Protein AF-A0A7X8V749-F1 (afdb_monomer_lite)

pLDDT: mean 87.19, std 17.8, range [22.56, 97.88]

Structure (mmCIF, N/CA/C/O backbone):
data_AF-A0A7X8V749-F1
#
_entry.id   AF-A0A7X8V749-F1
#
loop_
_atom_site.group_PDB
_atom_site.id
_atom_site.type_symbol
_atom_site.label_atom_id
_atom_site.label_alt_id
_atom_site.label_comp_id
_atom_site.label_asym_id
_atom_site.label_entity_id
_atom_site.label_seq_id
_atom_site.pdbx_PDB_ins_code
_atom_site.Cartn_x
_atom_site.Cartn_y
_atom_site.Cartn_z
_atom_site.occupancy
_atom_site.B_iso_or_equiv
_atom_site.auth_seq_id
_atom_site.auth_comp_id
_atom_site.auth_asym_id
_atom_site.auth_atom_id
_atom_site.pdbx_PDB_model_num
ATOM 1 N N . MET A 1 1 ? -4.164 22.822 4.520 1.00 22.92 1 MET A N 1
ATOM 2 C CA . MET A 1 1 ? -3.481 22.091 5.602 1.00 22.92 1 MET A CA 1
ATOM 3 C C . MET A 1 1 ? -3.443 20.649 5.146 1.00 22.92 1 MET A C 1
ATOM 5 O O . MET A 1 1 ? -4.494 20.036 5.061 1.00 22.92 1 MET A O 1
ATOM 9 N N . THR A 1 2 ? -2.297 20.190 4.650 1.00 23.52 2 THR A N 1
ATOM 10 C CA . THR A 1 2 ? -2.158 18.845 4.078 1.00 23.52 2 THR A CA 1
ATOM 11 C C . THR A 1 2 ? -1.815 17.904 5.221 1.00 23.52 2 THR A C 1
ATOM 13 O O . THR A 1 2 ? -0.750 18.041 5.819 1.00 23.52 2 THR A O 1
ATOM 16 N N . PHE A 1 3 ? -2.736 17.013 5.576 1.00 22.56 3 PHE A N 1
ATOM 17 C CA . PHE A 1 3 ? -2.488 15.994 6.588 1.00 22.56 3 PHE A CA 1
ATOM 18 C C . PHE A 1 3 ? -1.614 14.899 5.966 1.00 22.56 3 PHE A C 1
ATOM 20 O O . PHE A 1 3 ? -2.060 14.169 5.086 1.00 22.56 3 PHE A O 1
ATOM 27 N N . TYR A 1 4 ? -0.357 14.803 6.401 1.00 31.64 4 TYR A N 1
ATOM 28 C CA . TYR A 1 4 ? 0.500 13.648 6.129 1.00 31.64 4 TYR A CA 1
ATOM 29 C C . TYR A 1 4 ? 0.120 12.523 7.102 1.00 31.64 4 TYR A C 1
ATOM 31 O O . TYR A 1 4 ? 0.824 12.276 8.073 1.00 31.64 4 TYR A O 1
ATOM 39 N N . ASN A 1 5 ? -1.009 11.856 6.860 1.00 27.86 5 ASN A N 1
ATOM 40 C CA . ASN A 1 5 ? -1.360 10.603 7.541 1.00 27.86 5 ASN A CA 1
ATOM 41 C C . ASN A 1 5 ? -1.009 9.402 6.646 1.00 27.86 5 ASN A C 1
ATOM 43 O O . ASN A 1 5 ? -1.817 8.500 6.466 1.00 27.86 5 ASN A O 1
ATOM 47 N N . GLY A 1 6 ? 0.183 9.418 6.043 1.00 33.28 6 GLY A N 1
ATOM 48 C CA . GLY A 1 6 ? 0.689 8.333 5.203 1.00 33.28 6 GLY A CA 1
ATOM 49 C C . GLY A 1 6 ? 1.893 7.658 5.853 1.00 33.28 6 GLY A C 1
ATOM 50 O O . GLY A 1 6 ? 2.787 8.332 6.361 1.00 33.28 6 GLY A O 1
ATOM 51 N N . VAL A 1 7 ? 1.933 6.326 5.828 1.00 39.53 7 VAL A N 1
ATOM 52 C CA . VAL A 1 7 ? 3.162 5.561 6.082 1.00 39.53 7 VAL A CA 1
ATOM 53 C C . VAL A 1 7 ? 3.930 5.531 4.764 1.00 39.53 7 VAL A C 1
ATOM 55 O O . VAL A 1 7 ? 3.650 4.695 3.911 1.00 39.53 7 VAL A O 1
ATOM 58 N N . GLY A 1 8 ? 4.840 6.487 4.576 1.00 45.59 8 GLY A N 1
ATOM 59 C CA . GLY A 1 8 ? 5.599 6.644 3.340 1.00 45.59 8 GLY A CA 1
ATOM 60 C C . GLY A 1 8 ? 6.972 7.259 3.557 1.00 45.59 8 GLY A C 1
ATOM 61 O O . GLY A 1 8 ? 7.145 8.105 4.433 1.00 45.59 8 GLY A O 1
ATOM 62 N N . GLY A 1 9 ? 7.958 6.811 2.782 1.00 49.44 9 GLY A N 1
ATOM 63 C CA . GLY A 1 9 ? 9.316 7.357 2.766 1.00 49.44 9 GLY A CA 1
ATOM 64 C C . GLY A 1 9 ? 9.748 7.716 1.346 1.00 49.44 9 GLY A C 1
ATOM 65 O O . GLY A 1 9 ? 9.315 7.067 0.395 1.00 49.44 9 GLY A O 1
ATOM 66 N N . ASP A 1 10 ? 10.598 8.739 1.221 1.00 47.91 10 ASP A N 1
ATOM 67 C CA . ASP A 1 10 ? 11.279 9.094 -0.028 1.00 47.91 10 ASP A CA 1
ATOM 68 C C . ASP A 1 10 ? 12.552 8.237 -0.176 1.00 47.91 10 ASP A C 1
ATOM 70 O O . ASP A 1 10 ? 13.445 8.290 0.676 1.00 47.91 10 ASP A O 1
ATOM 74 N N . GLY A 1 11 ? 12.663 7.447 -1.245 1.00 52.94 11 GLY A N 1
ATOM 75 C CA . GLY A 1 11 ? 13.861 6.650 -1.538 1.00 52.94 11 GLY A CA 1
ATOM 76 C C . GLY A 1 11 ? 13.610 5.498 -2.508 1.00 52.94 11 GLY A C 1
ATOM 77 O O . GLY A 1 11 ? 12.501 4.988 -2.576 1.00 52.94 11 GLY A O 1
ATOM 78 N N . ALA A 1 12 ? 14.651 5.085 -3.242 1.00 54.94 12 ALA A N 1
ATOM 79 C CA . ALA A 1 12 ? 14.590 3.930 -4.139 1.00 54.94 12 ALA A CA 1
ATOM 80 C C . ALA A 1 12 ? 14.444 2.625 -3.334 1.00 54.94 12 ALA A C 1
ATOM 82 O O . ALA A 1 12 ? 15.309 2.320 -2.506 1.00 54.94 12 ALA A O 1
ATOM 83 N N . SER A 1 13 ? 13.381 1.851 -3.569 1.00 61.09 13 SER A N 1
ATOM 84 C CA . SER A 1 13 ? 13.230 0.515 -2.977 1.00 61.09 13 SER A CA 1
ATOM 85 C C . SER A 1 13 ? 14.247 -0.465 -3.569 1.00 61.09 13 SER A C 1
ATOM 87 O O . SER A 1 13 ? 14.354 -0.598 -4.784 1.00 61.09 13 SER A O 1
ATOM 89 N N . TYR A 1 14 ? 14.998 -1.158 -2.711 1.00 60.81 14 TYR A N 1
ATOM 90 C CA . TYR A 1 14 ? 15.728 -2.372 -3.079 1.00 60.81 14 TYR A CA 1
ATOM 91 C C . TYR A 1 14 ? 15.824 -3.301 -1.858 1.00 60.81 14 TYR A C 1
ATOM 93 O O . TYR A 1 14 ? 16.382 -2.884 -0.834 1.00 60.81 14 TYR A O 1
ATOM 101 N N . PRO A 1 15 ? 15.361 -4.559 -1.934 1.00 74.50 15 PRO A N 1
ATOM 102 C CA . PRO A 1 15 ? 14.631 -5.178 -3.050 1.00 74.50 15 PRO A CA 1
ATOM 103 C C . PRO A 1 15 ? 13.295 -4.485 -3.378 1.00 74.50 15 PRO A C 1
ATOM 105 O O . PRO A 1 15 ? 12.763 -3.742 -2.550 1.00 74.50 15 PRO A O 1
ATOM 108 N N . ASP A 1 16 ? 12.781 -4.706 -4.591 1.00 85.31 16 ASP A N 1
ATOM 109 C CA . ASP A 1 16 ? 11.500 -4.142 -5.030 1.00 85.31 16 ASP A CA 1
ATOM 110 C C . ASP A 1 16 ? 10.337 -4.769 -4.259 1.00 85.31 16 ASP A C 1
ATOM 112 O O . ASP A 1 16 ? 10.381 -5.944 -3.880 1.00 85.31 16 ASP A O 1
ATOM 116 N N . TYR A 1 17 ? 9.283 -3.988 -4.020 1.00 89.19 17 TYR A N 1
ATOM 117 C CA . TYR A 1 17 ? 8.064 -4.506 -3.407 1.00 89.19 17 TYR A CA 1
ATOM 118 C C . TYR A 1 17 ? 7.178 -5.158 -4.470 1.00 89.19 17 TYR A C 1
ATOM 120 O O . TYR A 1 17 ? 7.051 -4.673 -5.587 1.00 89.19 17 TYR A O 1
ATOM 128 N N . THR A 1 18 ? 6.534 -6.262 -4.112 1.00 92.38 18 THR A N 1
ATOM 129 C CA . THR A 1 18 ? 5.605 -7.002 -4.977 1.00 92.38 18 THR A CA 1
ATOM 130 C C . THR A 1 18 ? 4.165 -6.900 -4.499 1.00 92.38 18 THR A C 1
ATOM 132 O O . THR A 1 18 ? 3.244 -6.997 -5.308 1.00 92.38 18 THR A O 1
ATOM 135 N N . SER A 1 19 ? 3.954 -6.674 -3.201 1.00 94.06 19 SER A N 1
ATOM 136 C CA . SER A 1 19 ? 2.627 -6.460 -2.631 1.00 94.06 19 SER A CA 1
ATOM 137 C C . SER A 1 19 ? 2.675 -5.636 -1.355 1.00 94.06 19 SER A C 1
ATOM 139 O O . SER A 1 19 ? 3.669 -5.644 -0.624 1.00 94.06 19 SER A O 1
ATOM 141 N N . VAL A 1 20 ? 1.553 -4.989 -1.056 1.00 95.00 20 VAL A N 1
ATOM 142 C CA . VAL A 1 20 ? 1.312 -4.259 0.187 1.00 95.00 20 VAL A CA 1
ATOM 143 C C . VAL A 1 20 ? -0.012 -4.731 0.788 1.00 95.00 20 VAL A C 1
ATOM 145 O O . VAL A 1 20 ? -0.979 -4.954 0.062 1.00 95.00 20 VAL A O 1
ATOM 148 N N . SER A 1 21 ? -0.068 -4.862 2.111 1.00 96.50 21 SER A N 1
ATOM 149 C CA . SER A 1 21 ? -1.297 -5.116 2.862 1.00 96.50 21 SER A CA 1
ATOM 150 C C . SER A 1 21 ? -1.371 -4.203 4.076 1.00 96.50 21 SER A C 1
ATOM 152 O O . SER A 1 21 ? -0.372 -4.023 4.773 1.00 96.50 21 SER A O 1
ATOM 154 N N . ILE A 1 22 ? -2.556 -3.669 4.358 1.00 96.94 22 ILE A N 1
ATOM 155 C CA . ILE A 1 22 ? -2.802 -2.805 5.517 1.00 96.94 22 ILE A CA 1
ATOM 156 C C . ILE A 1 22 ? -3.829 -3.470 6.420 1.00 96.94 22 ILE A C 1
ATOM 158 O O . ILE A 1 22 ? -4.852 -3.942 5.940 1.00 96.94 22 ILE A O 1
ATOM 162 N N . THR A 1 23 ? -3.557 -3.519 7.720 1.00 97.88 23 THR A N 1
ATOM 163 C CA . THR A 1 23 ? -4.451 -4.106 8.730 1.00 97.88 23 THR A CA 1
ATOM 164 C C . THR A 1 23 ? -4.567 -3.189 9.942 1.00 97.88 23 THR A C 1
ATOM 166 O O . THR A 1 23 ? -3.631 -2.448 10.244 1.00 97.88 23 THR A O 1
ATOM 169 N N . CYS A 1 24 ? -5.667 -3.292 10.684 1.00 97.00 24 CYS A N 1
ATOM 170 C CA . CYS A 1 24 ? -5.868 -2.609 11.965 1.00 97.00 24 CYS A CA 1
ATOM 171 C C . CYS A 1 24 ? -5.850 -3.615 13.128 1.00 97.00 24 CYS A C 1
ATOM 173 O O . CYS A 1 24 ? -6.297 -4.752 12.976 1.00 97.00 24 CYS A O 1
ATOM 175 N N . ASN A 1 25 ? -5.345 -3.216 14.297 1.00 97.12 25 ASN A N 1
ATOM 176 C CA . ASN A 1 25 ? -5.346 -4.051 15.505 1.00 97.12 25 ASN A CA 1
ATOM 177 C C . ASN A 1 25 ? -6.736 -4.235 16.146 1.00 97.12 25 ASN A C 1
ATOM 179 O O . ASN A 1 25 ? -6.915 -5.130 16.972 1.00 97.12 25 ASN A O 1
ATOM 183 N N . SER A 1 26 ? -7.701 -3.391 15.795 1.00 95.69 26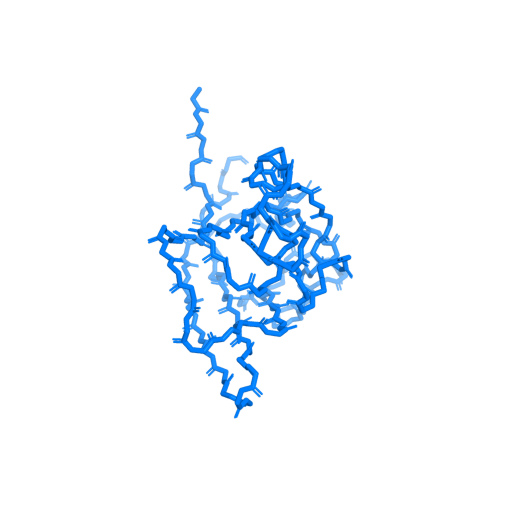 SER A N 1
ATOM 184 C CA . SER A 1 26 ? -9.086 -3.420 16.265 1.00 95.69 26 SER A CA 1
ATOM 185 C C . SER A 1 26 ? -10.050 -3.493 15.083 1.00 95.69 26 SER A C 1
ATOM 187 O O . SER A 1 26 ? -9.653 -3.266 13.939 1.00 95.69 26 SER A O 1
ATOM 189 N N . ASN A 1 27 ? -11.313 -3.833 15.357 1.00 96.62 27 ASN A N 1
ATOM 190 C CA . ASN A 1 27 ? -12.357 -3.810 14.334 1.00 96.62 27 ASN A CA 1
ATOM 191 C C . ASN A 1 27 ? -12.444 -2.395 13.761 1.00 96.62 27 ASN A C 1
ATOM 193 O O . ASN A 1 27 ? -12.660 -1.442 14.515 1.00 96.62 27 ASN A O 1
ATOM 197 N N . TYR A 1 28 ? -12.227 -2.278 12.455 1.00 96.00 28 TYR A N 1
ATOM 198 C CA . TYR A 1 28 ? -12.309 -1.002 11.763 1.00 96.00 28 TYR A CA 1
ATOM 199 C C . TYR A 1 28 ? -13.778 -0.656 11.499 1.00 96.00 28 TYR A C 1
ATOM 201 O O . TYR A 1 28 ? -14.219 0.432 11.852 1.00 96.00 28 TYR A O 1
ATOM 209 N N . ASP A 1 29 ? -14.545 -1.624 11.000 1.00 96.44 29 ASP A N 1
ATOM 210 C CA . ASP A 1 29 ? -16.003 -1.593 10.837 1.00 96.44 29 ASP A CA 1
ATOM 211 C C . ASP A 1 29 ? -16.563 -3.039 10.864 1.00 96.44 29 ASP A C 1
ATOM 213 O O . ASP A 1 29 ? -15.852 -3.976 11.253 1.00 96.44 29 ASP A O 1
ATOM 217 N N . GLU A 1 30 ? -17.839 -3.237 10.513 1.00 96.62 30 GLU A N 1
ATOM 218 C CA . GLU A 1 30 ? -18.477 -4.566 10.458 1.00 96.62 30 GLU A CA 1
ATOM 219 C C . GLU A 1 30 ? -17.833 -5.513 9.425 1.00 96.62 30 GLU A C 1
ATOM 221 O O . GLU A 1 30 ? -17.724 -6.717 9.683 1.00 96.62 30 GLU A O 1
ATOM 226 N N . GLU A 1 31 ? -17.384 -4.989 8.281 1.00 97.19 31 GLU A N 1
ATOM 227 C CA . GLU A 1 31 ? -16.781 -5.764 7.187 1.00 97.19 31 GLU A CA 1
ATOM 228 C C . GLU A 1 31 ? -15.282 -6.021 7.419 1.00 97.19 31 GLU A C 1
ATOM 230 O O . GLU A 1 31 ? -14.726 -6.992 6.893 1.00 97.19 31 GLU A O 1
ATOM 235 N N . HIS A 1 32 ? -14.655 -5.232 8.298 1.00 97.38 32 HIS A N 1
ATOM 236 C CA . HIS A 1 32 ? -13.230 -5.273 8.609 1.00 97.38 32 HIS A CA 1
ATOM 237 C C . HIS A 1 32 ? -12.918 -5.552 10.097 1.00 97.38 32 HIS A C 1
ATOM 239 O O . HIS A 1 32 ? -12.484 -4.654 10.838 1.00 97.38 32 HIS A O 1
ATOM 245 N N . PRO A 1 33 ? -13.085 -6.803 10.574 1.00 97.62 33 PRO A N 1
ATOM 246 C CA . PRO A 1 33 ? -12.636 -7.211 11.903 1.00 97.62 33 PRO A CA 1
ATOM 247 C C . PRO A 1 33 ? -11.132 -6.996 12.148 1.00 97.62 33 PRO A C 1
ATOM 249 O O . PRO A 1 33 ? -10.317 -6.932 11.232 1.00 97.62 33 PRO A O 1
ATOM 252 N N . ALA A 1 34 ? -10.727 -6.957 13.418 1.00 97.62 34 ALA A N 1
ATOM 253 C CA . ALA A 1 34 ? -9.321 -6.828 13.802 1.00 97.62 34 ALA A CA 1
ATOM 254 C C . ALA A 1 34 ? -8.411 -7.825 13.055 1.00 97.62 34 ALA A C 1
ATOM 256 O O . ALA A 1 34 ? -8.633 -9.038 13.071 1.00 97.62 34 ALA A O 1
ATOM 257 N N . GLY A 1 35 ? -7.354 -7.303 12.433 1.00 96.50 35 GLY A N 1
ATOM 258 C CA . GLY A 1 35 ? -6.375 -8.069 11.667 1.00 96.50 35 GLY A CA 1
ATOM 259 C C . GLY A 1 35 ? -6.787 -8.418 10.235 1.00 96.50 35 GLY A C 1
ATOM 260 O O . GLY A 1 35 ? -5.963 -8.990 9.520 1.00 96.50 35 GLY A O 1
ATOM 261 N N . THR A 1 36 ? -8.001 -8.088 9.779 1.00 97.69 36 THR A N 1
ATOM 262 C CA . THR A 1 36 ? -8.355 -8.262 8.363 1.00 97.69 36 THR A CA 1
ATOM 263 C C . THR A 1 36 ? -7.725 -7.166 7.499 1.00 97.69 36 THR A C 1
ATOM 265 O O . THR A 1 36 ? -7.489 -6.054 7.985 1.00 97.69 36 THR A O 1
ATOM 268 N N . PRO A 1 37 ? -7.424 -7.461 6.220 1.00 97.25 37 PRO A N 1
ATOM 269 C CA . PRO A 1 37 ? -6.953 -6.446 5.287 1.00 97.25 37 PRO A CA 1
ATOM 270 C C . PRO A 1 37 ? -7.981 -5.329 5.105 1.00 97.25 37 PRO A C 1
ATOM 272 O O . PRO A 1 37 ? -9.171 -5.608 5.021 1.00 97.25 37 PRO A O 1
ATOM 275 N N . LEU A 1 38 ? -7.493 -4.098 4.990 1.00 97.88 38 LEU A N 1
ATOM 276 C CA . LEU A 1 38 ? -8.262 -2.884 4.688 1.00 97.88 38 LEU A CA 1
ATOM 277 C C . LEU A 1 38 ? -8.029 -2.423 3.241 1.00 97.88 38 LEU A C 1
ATOM 279 O O . LEU A 1 38 ? -8.175 -1.252 2.917 1.00 97.88 38 LEU A O 1
ATOM 283 N N . ASN A 1 39 ? -7.527 -3.306 2.375 1.00 96.94 39 ASN A N 1
ATOM 284 C CA . ASN A 1 39 ? -6.957 -2.909 1.084 1.00 96.94 39 ASN A CA 1
ATOM 285 C C . ASN A 1 39 ? -7.991 -2.308 0.115 1.00 96.94 39 ASN A C 1
ATOM 287 O O . ASN A 1 39 ? -7.630 -1.581 -0.807 1.00 96.94 39 ASN A O 1
ATOM 291 N N . ASP A 1 40 ? -9.261 -2.627 0.301 1.00 97.75 40 ASP A N 1
ATOM 292 C CA . ASP A 1 40 ? -10.409 -2.120 -0.444 1.00 97.75 40 ASP A CA 1
ATOM 293 C C . ASP A 1 40 ? -10.790 -0.677 -0.071 1.00 97.75 40 ASP A C 1
ATOM 295 O O . ASP A 1 40 ? -11.274 0.058 -0.930 1.00 97.75 40 ASP A O 1
ATOM 299 N N . ILE A 1 41 ? -10.485 -0.239 1.154 1.00 96.94 41 ILE A N 1
ATOM 300 C CA . ILE A 1 41 ? -10.744 1.124 1.650 1.00 96.94 41 ILE A CA 1
ATOM 301 C C . ILE A 1 41 ? -9.490 2.015 1.663 1.00 96.94 41 ILE A C 1
ATOM 303 O O . ILE A 1 41 ? -9.426 3.020 2.379 1.00 96.94 41 ILE A O 1
ATOM 307 N N . ILE A 1 42 ? -8.471 1.656 0.873 1.00 96.88 42 ILE A N 1
ATOM 308 C CA . ILE A 1 42 ? -7.210 2.399 0.767 1.00 96.88 42 ILE A CA 1
ATOM 309 C C . ILE A 1 42 ? -6.989 2.898 -0.657 1.00 96.88 42 ILE A C 1
ATOM 311 O O . ILE A 1 42 ? -7.008 2.141 -1.629 1.00 96.88 42 ILE A O 1
ATOM 315 N N . ILE A 1 43 ? -6.656 4.180 -0.762 1.00 97.12 43 ILE A N 1
ATOM 316 C CA . ILE A 1 43 ? -6.070 4.787 -1.952 1.00 97.12 43 ILE A CA 1
ATOM 317 C C . ILE A 1 43 ? -4.551 4.843 -1.768 1.00 97.12 43 ILE A C 1
ATOM 319 O O . ILE A 1 43 ? -4.045 5.364 -0.773 1.00 97.12 43 ILE A O 1
ATOM 323 N N . CYS A 1 44 ? -3.827 4.316 -2.749 1.00 95.25 44 CYS A N 1
ATOM 324 C CA . CYS A 1 44 ? -2.377 4.343 -2.834 1.00 95.25 44 CYS A CA 1
ATOM 325 C C . CYS A 1 44 ? -1.927 5.502 -3.731 1.00 95.25 44 CYS A C 1
ATOM 327 O O . CYS A 1 44 ? -2.358 5.603 -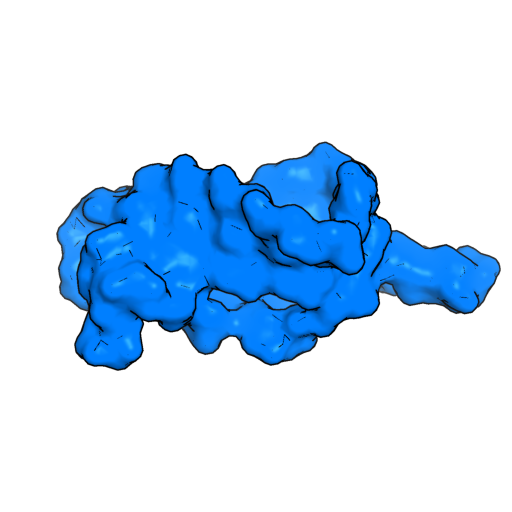4.881 1.00 95.25 44 CYS A O 1
ATOM 329 N N . GLU A 1 45 ? -1.046 6.355 -3.216 1.00 94.31 45 GLU A N 1
ATOM 330 C CA . GLU A 1 45 ? -0.332 7.379 -3.982 1.00 94.31 45 GLU A CA 1
ATOM 331 C C . GLU A 1 45 ? 1.146 6.997 -4.045 1.00 94.31 45 GLU A C 1
ATOM 333 O O . GLU A 1 45 ? 1.783 6.783 -3.014 1.00 94.31 45 GLU A O 1
ATOM 338 N N . TYR A 1 46 ? 1.711 6.916 -5.243 1.00 92.19 46 TYR A N 1
ATOM 339 C CA . TYR A 1 46 ? 3.076 6.441 -5.436 1.00 92.19 46 TYR A CA 1
ATOM 340 C C . TYR A 1 46 ? 3.749 7.125 -6.625 1.00 92.19 46 TYR A C 1
ATOM 342 O O . TYR A 1 46 ? 3.089 7.645 -7.524 1.00 92.19 46 TYR A O 1
ATOM 350 N N . CYS A 1 47 ? 5.078 7.105 -6.653 1.00 90.62 47 CYS A N 1
ATOM 351 C CA . CYS A 1 47 ? 5.835 7.357 -7.874 1.00 90.62 47 CYS A CA 1
ATOM 352 C C . CYS A 1 47 ? 6.817 6.210 -8.100 1.00 90.62 47 CYS A C 1
ATOM 354 O O . CYS A 1 47 ? 7.469 5.733 -7.170 1.00 90.62 47 CYS A O 1
ATOM 356 N N . SER A 1 48 ? 6.903 5.761 -9.347 1.00 90.69 48 SER A N 1
ATOM 357 C CA . SER A 1 48 ? 7.782 4.678 -9.771 1.00 90.69 48 SER A CA 1
ATOM 358 C C . SER A 1 48 ? 8.476 5.088 -11.056 1.00 90.69 48 SER A C 1
ATOM 360 O O . SER A 1 48 ? 7.847 5.607 -11.983 1.00 90.69 48 SER A O 1
ATOM 362 N N . SER A 1 49 ? 9.778 4.824 -11.104 1.00 90.38 49 SER A N 1
ATOM 363 C CA . SER A 1 49 ? 10.595 5.049 -12.296 1.00 90.38 49 SER A CA 1
ATOM 364 C C . SER A 1 49 ? 10.601 3.863 -13.264 1.00 90.38 49 SER A C 1
ATOM 366 O O . SER A 1 49 ? 11.191 3.968 -14.338 1.00 90.38 49 SER A O 1
ATOM 368 N N . TYR A 1 50 ? 9.901 2.769 -12.942 1.00 92.06 50 TYR A N 1
ATOM 369 C CA . TYR A 1 50 ? 9.915 1.525 -13.712 1.00 92.06 50 TYR A CA 1
ATOM 370 C C . TYR A 1 50 ? 9.541 1.738 -15.185 1.00 92.06 50 TYR A C 1
ATOM 372 O O . TYR A 1 50 ? 10.354 1.476 -16.072 1.00 92.06 50 TYR A O 1
ATOM 380 N N . LEU A 1 51 ? 8.354 2.301 -15.450 1.00 93.19 51 LEU A N 1
ATOM 381 C CA . LEU A 1 51 ? 7.869 2.542 -16.817 1.00 93.19 51 LEU A CA 1
ATOM 382 C C . LEU A 1 51 ? 8.759 3.520 -17.597 1.00 93.19 51 LEU A C 1
ATOM 384 O O . LEU A 1 51 ? 8.977 3.329 -18.792 1.00 93.19 51 LEU A O 1
ATOM 388 N N . TYR A 1 52 ? 9.305 4.535 -16.923 1.00 94.00 52 TYR A N 1
ATOM 389 C CA . TYR A 1 52 ? 10.232 5.49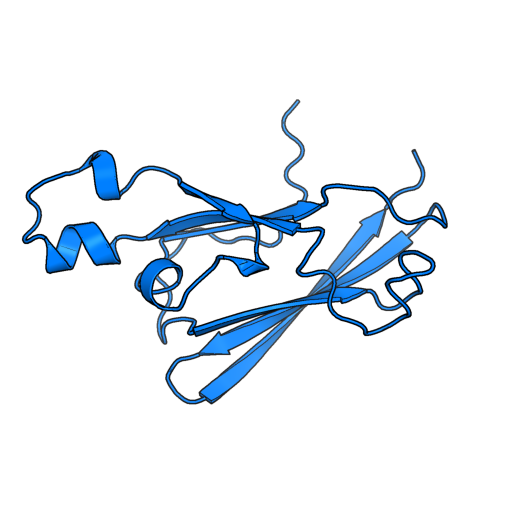0 -17.533 1.00 94.00 52 TYR A CA 1
ATOM 390 C C . TYR A 1 52 ? 11.525 4.802 -17.996 1.00 94.00 52 TYR A C 1
ATOM 392 O O . TYR A 1 52 ? 11.985 5.029 -19.116 1.00 94.00 52 TYR A O 1
ATOM 400 N N . VAL A 1 53 ? 12.081 3.911 -17.168 1.00 92.44 53 VAL A N 1
ATOM 401 C CA . VAL A 1 53 ? 13.306 3.159 -17.472 1.00 92.44 53 VAL A CA 1
ATOM 402 C C . VAL A 1 53 ? 13.078 2.151 -18.598 1.00 92.44 53 VAL A C 1
ATOM 404 O O . VAL A 1 53 ? 13.829 2.159 -19.575 1.00 92.44 53 VAL A O 1
ATOM 407 N N . ILE A 1 54 ? 12.039 1.312 -18.520 1.00 94.00 54 ILE A N 1
ATOM 408 C CA . ILE A 1 54 ? 11.776 0.311 -19.573 1.00 94.00 54 ILE A CA 1
ATOM 409 C C . ILE A 1 54 ? 11.309 0.954 -20.886 1.00 94.00 54 ILE A C 1
ATOM 411 O O . ILE A 1 54 ? 11.534 0.399 -21.960 1.00 94.00 54 ILE A O 1
ATOM 415 N N . GLY A 1 55 ? 10.708 2.145 -20.811 1.00 93.81 55 GLY A N 1
ATOM 416 C CA . GLY A 1 55 ? 10.352 2.980 -21.956 1.00 93.81 55 GLY A CA 1
ATOM 417 C C . GLY A 1 55 ? 11.545 3.687 -22.605 1.00 93.81 55 GLY A C 1
ATOM 418 O O . GLY A 1 55 ? 11.352 4.467 -23.535 1.00 93.81 55 GLY A O 1
ATOM 419 N N . GLY A 1 56 ? 12.773 3.448 -22.130 1.00 95.75 56 GLY A N 1
ATOM 420 C CA . GLY A 1 56 ? 13.986 4.026 -22.703 1.00 95.75 56 GLY A CA 1
ATOM 421 C C . GLY A 1 56 ? 14.128 5.524 -22.445 1.00 95.75 56 GLY A C 1
ATOM 422 O O . GLY A 1 56 ? 14.711 6.222 -23.273 1.00 95.75 56 GLY A O 1
ATOM 423 N N . TYR A 1 57 ? 13.608 6.013 -21.314 1.00 94.31 57 TYR A N 1
ATOM 424 C CA . TYR A 1 57 ? 13.695 7.413 -20.889 1.00 94.31 57 TYR A CA 1
ATOM 425 C C . TYR A 1 57 ? 12.966 8.401 -21.820 1.00 94.31 57 TYR A C 1
ATOM 427 O O . TYR A 1 57 ? 13.329 9.571 -21.904 1.00 94.31 57 TYR A O 1
ATOM 435 N N . ALA A 1 58 ? 11.959 7.928 -22.559 1.00 95.62 58 ALA A N 1
ATOM 436 C CA . ALA A 1 58 ? 11.314 8.703 -23.620 1.00 95.62 58 ALA A CA 1
ATOM 437 C C . ALA A 1 58 ? 10.217 9.671 -23.135 1.00 95.62 58 ALA A C 1
ATOM 439 O O . ALA A 1 58 ? 9.897 10.619 -23.851 1.00 95.62 58 ALA A O 1
ATOM 440 N N . ASP A 1 59 ? 9.629 9.427 -21.960 1.00 94.94 59 ASP A N 1
ATOM 441 C CA . ASP A 1 59 ? 8.477 10.176 -21.445 1.00 94.94 59 ASP A CA 1
ATOM 442 C C . ASP A 1 59 ? 8.600 10.426 -19.935 1.00 94.94 59 ASP A C 1
ATOM 444 O O . ASP A 1 59 ? 8.358 9.536 -19.118 1.00 94.94 59 ASP A O 1
ATOM 448 N N . GLU A 1 60 ? 8.981 11.648 -19.563 1.00 93.62 60 GLU A N 1
ATOM 449 C CA . GLU A 1 60 ? 9.147 12.053 -18.162 1.00 93.62 60 GLU A CA 1
ATOM 450 C C . GLU A 1 60 ? 7.827 12.080 -17.377 1.00 93.62 60 GLU A C 1
ATOM 452 O O . GLU A 1 60 ? 7.866 11.937 -16.156 1.00 93.62 60 GLU A O 1
ATOM 457 N N . SER A 1 61 ? 6.662 12.174 -18.036 1.00 93.38 61 SER A N 1
ATOM 458 C CA . SER A 1 61 ? 5.362 12.138 -17.340 1.00 93.38 61 SER A CA 1
ATOM 459 C C . SER A 1 61 ? 5.110 10.799 -16.637 1.00 93.38 61 SER A C 1
ATOM 461 O O . SER A 1 61 ? 4.334 10.708 -15.689 1.00 93.38 61 SER A O 1
ATOM 463 N N . LEU A 1 62 ? 5.836 9.744 -17.023 1.00 92.00 62 LEU A N 1
ATOM 464 C CA . LEU A 1 62 ? 5.792 8.447 -16.350 1.00 92.00 62 LEU A CA 1
ATOM 465 C C . LEU A 1 62 ? 6.369 8.480 -14.924 1.00 92.00 62 LEU A C 1
ATOM 467 O O . LEU A 1 62 ? 6.119 7.533 -14.171 1.00 92.00 62 LEU A O 1
ATOM 471 N N . LEU A 1 63 ? 7.113 9.534 -14.562 1.00 90.06 63 LEU A N 1
ATOM 472 C CA . LEU A 1 63 ? 7.642 9.786 -13.217 1.00 90.06 63 LEU A CA 1
A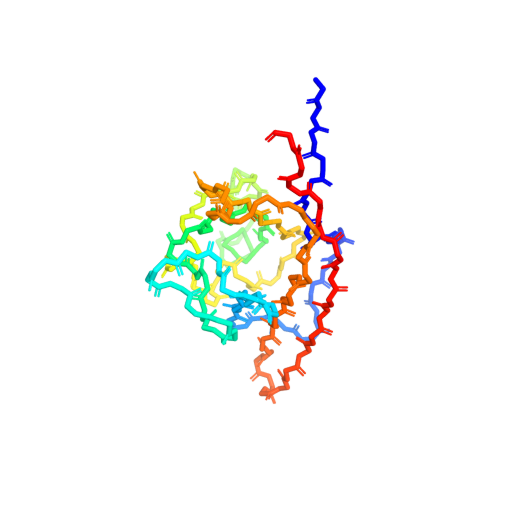TOM 473 C C . LEU A 1 63 ? 6.660 10.537 -12.310 1.00 90.06 63 LEU A C 1
ATOM 475 O O . LEU A 1 63 ? 6.916 10.639 -11.107 1.00 90.06 63 LEU A O 1
ATOM 479 N N . ASP A 1 64 ? 5.561 11.055 -12.866 1.00 92.81 64 ASP A N 1
ATOM 480 C CA . ASP A 1 64 ? 4.562 11.782 -12.095 1.00 92.81 64 ASP A CA 1
ATOM 481 C C . ASP A 1 64 ? 3.950 10.897 -11.004 1.00 92.81 64 ASP A C 1
ATOM 483 O O . ASP A 1 64 ? 3.923 9.661 -11.074 1.00 92.81 64 ASP A O 1
ATOM 487 N N . VAL A 1 65 ? 3.442 11.563 -9.969 1.00 93.19 65 VAL A N 1
ATOM 488 C CA . VAL A 1 65 ? 2.707 10.907 -8.892 1.00 93.19 65 VAL A CA 1
ATOM 489 C C . VAL A 1 65 ? 1.433 10.286 -9.461 1.00 93.19 65 VAL A C 1
ATOM 491 O O . VAL A 1 65 ? 0.638 10.948 -10.128 1.00 93.19 65 VAL A O 1
ATOM 494 N N . LYS A 1 66 ? 1.237 9.004 -9.166 1.00 94.81 66 LYS A N 1
ATOM 495 C CA . LYS A 1 66 ? 0.085 8.203 -9.571 1.00 94.81 66 LYS A CA 1
ATOM 496 C C . LYS A 1 66 ? -0.757 7.890 -8.346 1.00 94.81 66 LYS A C 1
ATOM 498 O O . LYS A 1 66 ? -0.222 7.666 -7.262 1.00 94.81 66 LYS A O 1
ATOM 503 N N . THR A 1 67 ? -2.065 7.801 -8.550 1.00 96.44 67 THR A N 1
ATOM 504 C CA . THR A 1 67 ? -3.029 7.478 -7.497 1.00 96.44 67 THR A CA 1
ATOM 505 C C . THR A 1 67 ? -3.973 6.392 -7.982 1.00 96.44 67 THR A C 1
ATOM 507 O O . THR A 1 67 ? -4.497 6.499 -9.091 1.00 96.44 67 THR A O 1
ATOM 510 N N . LYS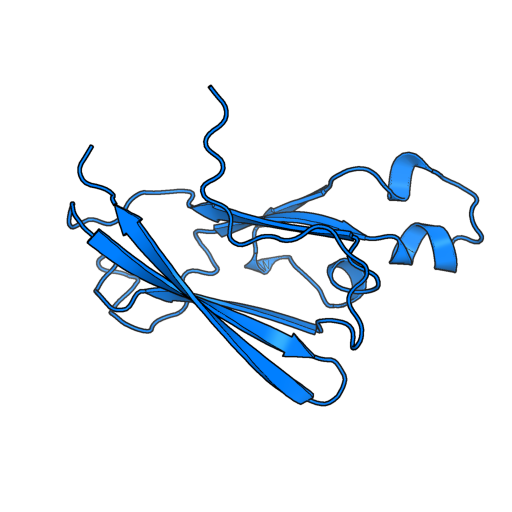 A 1 68 ? -4.206 5.358 -7.168 1.00 96.62 68 LYS A N 1
ATOM 511 C CA . LYS A 1 68 ? -5.181 4.296 -7.461 1.00 96.62 68 LYS A CA 1
ATOM 512 C C . LYS A 1 68 ? -5.627 3.532 -6.212 1.00 96.62 68 LYS A C 1
ATOM 514 O O . LYS A 1 68 ? -4.923 3.593 -5.204 1.00 96.62 68 LYS A O 1
ATOM 519 N N . PRO A 1 69 ? -6.754 2.801 -6.256 1.00 97.88 69 PRO A N 1
ATOM 520 C CA . PRO A 1 69 ? -7.128 1.884 -5.181 1.00 97.88 69 PRO A CA 1
ATOM 521 C C . PRO A 1 69 ? -6.007 0.878 -4.900 1.00 97.88 69 PRO A C 1
ATOM 523 O O . PRO A 1 69 ? -5.373 0.384 -5.834 1.00 97.88 69 PRO A O 1
ATOM 526 N N . LEU A 1 70 ? -5.761 0.546 -3.630 1.00 97.00 70 LEU A N 1
ATOM 527 C CA . LEU A 1 70 ? -4.685 -0.379 -3.262 1.00 97.00 70 LEU A CA 1
ATOM 528 C C . LEU A 1 70 ? -4.890 -1.773 -3.879 1.00 97.00 70 LEU A C 1
ATOM 530 O O . LEU A 1 70 ? -3.916 -2.407 -4.273 1.00 97.00 70 LEU A O 1
ATOM 534 N N . LEU A 1 71 ? -6.140 -2.207 -4.067 1.00 96.88 71 LEU A N 1
ATOM 535 C CA . LEU A 1 71 ? -6.473 -3.445 -4.789 1.00 96.88 71 LEU A CA 1
ATOM 536 C C . LEU A 1 71 ? -6.018 -3.470 -6.258 1.00 96.88 71 LEU A C 1
ATOM 538 O O . LEU A 1 71 ? -5.875 -4.547 -6.830 1.00 96.88 71 LEU A O 1
ATOM 542 N N . GLU A 1 72 ? -5.796 -2.310 -6.876 1.00 97.44 72 GLU A N 1
ATOM 543 C CA . GLU A 1 72 ? -5.338 -2.190 -8.266 1.00 97.44 72 GLU A CA 1
ATOM 544 C C . GLU A 1 72 ? -3.815 -2.007 -8.369 1.00 97.44 72 GLU A C 1
ATOM 546 O O . GLU A 1 72 ? -3.278 -1.855 -9.469 1.00 97.44 72 GLU A O 1
ATOM 551 N N . VAL A 1 73 ? -3.098 -1.984 -7.240 1.00 96.25 73 VAL A N 1
ATOM 552 C CA . VAL A 1 73 ? -1.632 -1.905 -7.192 1.00 96.25 73 VAL A CA 1
ATOM 553 C C . VAL A 1 73 ? -1.005 -3.230 -7.602 1.00 96.25 73 VAL A C 1
ATOM 555 O O . VAL A 1 73 ? -1.279 -4.276 -7.023 1.00 96.25 73 VAL A O 1
ATOM 558 N N . THR A 1 74 ? -0.146 -3.171 -8.618 1.00 95.12 74 THR A N 1
ATOM 559 C CA . THR A 1 74 ? 0.600 -4.304 -9.160 1.00 95.12 74 THR A CA 1
ATOM 560 C C . THR A 1 74 ? 2.076 -4.184 -8.793 1.00 95.12 74 THR A C 1
ATOM 562 O O . THR A 1 74 ? 2.539 -3.129 -8.357 1.00 95.12 74 THR A O 1
ATOM 565 N N . ALA A 1 75 ? 2.834 -5.261 -8.997 1.00 93.44 75 ALA A N 1
ATOM 566 C CA . ALA A 1 75 ? 4.275 -5.257 -8.764 1.00 93.44 75 ALA A CA 1
ATOM 567 C C . ALA A 1 75 ? 5.013 -4.218 -9.632 1.00 93.44 75 ALA A C 1
ATOM 569 O O . ALA A 1 75 ? 5.939 -3.584 -9.143 1.00 93.44 75 ALA A O 1
ATOM 570 N N . ASP A 1 76 ? 4.574 -3.968 -10.870 1.00 92.88 76 ASP A N 1
ATOM 571 C CA . ASP A 1 76 ? 5.212 -2.985 -11.763 1.00 92.88 76 ASP A CA 1
ATOM 572 C C . ASP A 1 76 ? 5.081 -1.549 -11.234 1.00 92.88 76 ASP A C 1
ATOM 574 O O . ASP A 1 76 ? 5.962 -0.713 -11.434 1.00 92.88 76 ASP A O 1
ATOM 578 N N . ASP A 1 77 ? 3.992 -1.256 -10.523 1.00 93.12 77 ASP A N 1
ATOM 579 C CA . ASP A 1 77 ? 3.788 0.040 -9.870 1.00 93.12 77 ASP A CA 1
ATOM 580 C C . ASP A 1 77 ? 4.681 0.213 -8.642 1.00 93.12 77 ASP A C 1
ATOM 582 O O . ASP A 1 77 ? 5.025 1.335 -8.270 1.00 93.12 77 ASP A O 1
ATOM 586 N N . LEU A 1 78 ? 5.026 -0.910 -8.012 1.00 91.25 78 LEU A N 1
ATOM 587 C CA . LEU A 1 78 ? 5.841 -1.006 -6.808 1.00 91.25 78 LEU A CA 1
ATOM 588 C C . LEU A 1 78 ? 7.335 -1.237 -7.104 1.00 91.25 78 LEU A C 1
ATOM 590 O O . LEU A 1 78 ? 8.159 -1.199 -6.188 1.00 91.25 78 LEU A O 1
ATOM 594 N N . ALA A 1 79 ? 7.694 -1.443 -8.369 1.00 89.62 79 ALA A N 1
ATOM 595 C CA . ALA A 1 79 ? 9.073 -1.562 -8.810 1.00 89.62 79 ALA A CA 1
ATOM 596 C C . ALA A 1 79 ? 9.723 -0.179 -8.900 1.00 89.62 79 ALA A C 1
ATOM 598 O O . ALA A 1 79 ? 9.114 0.774 -9.394 1.00 89.62 79 ALA A O 1
ATOM 599 N N . MET A 1 80 ? 10.977 -0.057 -8.463 1.00 86.81 80 MET A N 1
ATOM 600 C CA . MET A 1 80 ? 11.741 1.195 -8.493 1.00 86.81 80 MET A CA 1
ATOM 601 C C . MET A 1 80 ? 10.961 2.387 -7.906 1.00 86.81 80 MET A C 1
ATOM 603 O O . MET A 1 80 ? 10.927 3.479 -8.500 1.00 86.81 80 MET A O 1
ATOM 607 N N . LEU A 1 81 ? 10.290 2.157 -6.771 1.00 87.00 81 LEU A N 1
ATOM 608 C CA . LEU A 1 81 ? 9.503 3.169 -6.071 1.00 87.00 81 LEU A CA 1
ATOM 609 C C . LEU A 1 81 ? 10.402 4.301 -5.596 1.00 87.00 81 LEU A C 1
ATOM 611 O O . LEU A 1 81 ? 11.473 4.049 -5.059 1.00 87.00 81 LEU A O 1
ATOM 615 N N . GLY A 1 82 ? 9.942 5.536 -5.766 1.00 81.69 82 GLY A N 1
ATOM 616 C CA . GLY A 1 82 ? 10.521 6.713 -5.120 1.00 81.69 82 GLY A CA 1
ATOM 617 C C . GLY A 1 82 ? 9.700 7.203 -3.927 1.00 81.69 82 GLY A C 1
ATOM 618 O O . GLY A 1 82 ? 10.262 7.821 -3.027 1.00 81.69 82 GLY A O 1
ATOM 619 N N . ARG A 1 83 ? 8.389 6.928 -3.924 1.00 84.88 83 ARG A N 1
ATOM 620 C CA . ARG A 1 83 ? 7.417 7.355 -2.909 1.00 84.88 83 ARG A CA 1
ATOM 621 C C . ARG A 1 83 ? 6.256 6.372 -2.857 1.00 84.88 83 ARG A C 1
ATOM 623 O O . ARG A 1 83 ? 5.822 5.893 -3.904 1.00 84.88 83 ARG A O 1
ATOM 630 N N . LEU A 1 84 ? 5.724 6.143 -1.660 1.00 87.69 84 LEU A N 1
ATOM 631 C CA . LEU A 1 84 ? 4.555 5.301 -1.418 1.00 87.69 84 LEU A CA 1
ATOM 632 C C . LEU A 1 84 ? 3.771 5.839 -0.219 1.00 87.69 84 LEU A C 1
ATOM 634 O O . LEU A 1 84 ? 4.331 5.929 0.863 1.00 87.69 84 LEU A O 1
ATOM 638 N N . ASN A 1 85 ? 2.504 6.196 -0.403 1.00 90.88 85 ASN A N 1
ATOM 639 C CA . ASN A 1 85 ? 1.610 6.737 0.620 1.00 90.88 85 ASN A CA 1
ATOM 640 C C . ASN A 1 85 ? 0.249 6.038 0.567 1.00 90.88 85 ASN A C 1
ATOM 642 O O . ASN A 1 85 ? -0.204 5.616 -0.497 1.00 90.88 85 ASN A O 1
ATOM 646 N N . PHE A 1 86 ? -0.437 6.006 1.709 1.00 93.12 86 PHE A N 1
ATOM 647 C CA . PHE A 1 86 ? -1.747 5.376 1.855 1.00 93.12 86 PHE A CA 1
ATOM 648 C C . PHE A 1 86 ? -2.746 6.347 2.469 1.00 93.12 86 PHE A C 1
ATOM 650 O O . PHE A 1 86 ? -2.421 7.039 3.434 1.00 93.12 86 PHE A O 1
ATOM 657 N N . PHE A 1 87 ? -3.960 6.363 1.927 1.00 93.19 87 PHE A N 1
ATOM 658 C CA . PHE A 1 87 ? -5.066 7.185 2.401 1.00 93.19 87 PHE A CA 1
ATOM 659 C C . PHE A 1 87 ? -6.306 6.322 2.598 1.00 93.19 87 PHE A C 1
ATOM 661 O O . PHE A 1 87 ? -6.695 5.593 1.689 1.00 93.19 87 PHE A O 1
ATOM 668 N N . PHE A 1 88 ? -6.937 6.435 3.762 1.00 94.50 88 PHE A N 1
ATOM 669 C CA . PHE A 1 88 ? -8.214 5.786 4.041 1.00 94.50 88 PHE A CA 1
ATOM 670 C C . PHE A 1 88 ? -9.360 6.518 3.334 1.00 94.50 88 PHE A C 1
ATOM 672 O O . PHE A 1 88 ? -9.401 7.750 3.327 1.00 94.50 88 PHE A O 1
ATOM 679 N N . THR A 1 89 ? -10.298 5.773 2.747 1.00 95.31 89 THR A N 1
ATOM 680 C CA . THR A 1 89 ? -11.505 6.336 2.112 1.00 95.31 89 THR A CA 1
ATOM 681 C C . THR A 1 89 ? -12.643 6.585 3.098 1.00 95.31 89 THR A C 1
ATOM 683 O O . THR A 1 89 ? -13.578 7.315 2.774 1.00 95.31 89 THR A O 1
ATOM 686 N N . GLN A 1 90 ? -12.567 5.994 4.290 1.00 92.56 90 GLN A N 1
ATOM 687 C CA . GLN A 1 90 ? -13.534 6.135 5.377 1.00 92.56 90 GLN A CA 1
ATOM 688 C C . GLN A 1 90 ? -12.824 6.071 6.734 1.00 92.56 90 GLN A C 1
ATOM 690 O O . GLN A 1 90 ? -11.692 5.610 6.798 1.00 92.56 90 GLN A O 1
ATOM 695 N N . ASN A 1 91 ? -13.478 6.549 7.795 1.00 94.00 91 ASN A N 1
ATOM 696 C CA . ASN A 1 91 ? -13.002 6.433 9.179 1.00 94.00 91 ASN A CA 1
ATOM 697 C C . ASN A 1 91 ? -13.491 5.115 9.809 1.00 94.00 91 ASN A C 1
ATOM 699 O O . ASN A 1 91 ? -14.480 4.565 9.323 1.00 94.00 91 ASN A O 1
ATOM 703 N N . PRO A 1 92 ? -12.860 4.633 10.896 1.00 95.44 92 PRO A N 1
ATOM 704 C CA . PRO A 1 92 ? -13.383 3.492 11.638 1.00 95.44 92 PRO A CA 1
ATOM 705 C C . PRO A 1 92 ? -14.719 3.825 12.324 1.00 95.44 92 PRO A C 1
ATOM 707 O O . PRO A 1 92 ? -14.940 4.958 12.757 1.00 95.44 92 PRO A O 1
ATOM 710 N N . ASP A 1 93 ? -15.578 2.819 12.500 1.00 95.75 93 ASP A N 1
ATOM 711 C CA . ASP A 1 93 ? -16.873 2.934 13.194 1.00 95.75 93 ASP A CA 1
ATOM 712 C C . ASP A 1 93 ? -16.715 3.320 14.669 1.00 95.75 93 ASP A C 1
ATOM 714 O O . ASP A 1 93 ? -17.593 3.939 15.275 1.00 95.75 93 ASP A O 1
ATOM 718 N N . THR A 1 94 ? -15.595 2.918 15.271 1.00 92.88 94 THR A N 1
ATOM 719 C CA . THR A 1 94 ? -15.245 3.276 16.645 1.00 92.88 94 THR A CA 1
ATOM 720 C C . THR A 1 94 ? -14.250 4.431 16.619 1.00 92.88 94 THR A C 1
ATOM 722 O O . THR A 1 94 ? -13.131 4.230 16.159 1.00 92.88 94 THR A O 1
ATOM 725 N N . PRO A 1 95 ? -14.600 5.620 17.139 1.00 93.12 95 PRO A N 1
ATOM 726 C CA . PRO A 1 95 ? -13.646 6.713 17.284 1.00 93.12 95 PRO A CA 1
ATOM 727 C C . PRO A 1 95 ? -12.545 6.369 18.289 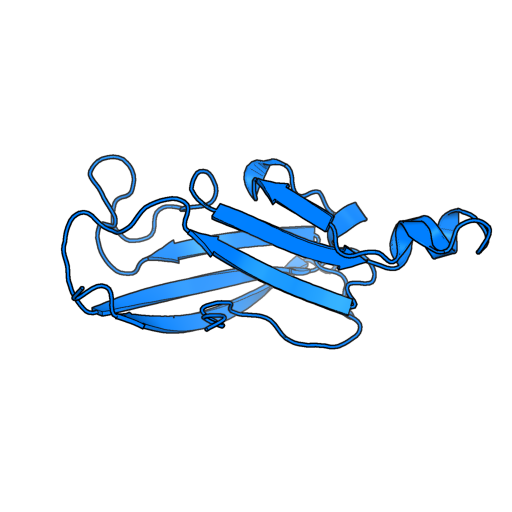1.00 93.12 95 PRO A C 1
ATOM 729 O O . PRO A 1 95 ? -12.777 5.661 19.275 1.00 93.12 95 PRO A O 1
ATOM 732 N N . GLY A 1 96 ? -11.364 6.949 18.096 1.00 93.31 96 GLY A N 1
ATOM 733 C CA . GLY A 1 96 ? -10.245 6.815 19.025 1.00 93.31 96 GLY A CA 1
ATOM 734 C C . GLY A 1 96 ? -8.947 6.400 18.353 1.00 93.31 96 GLY A C 1
ATOM 735 O O . GLY A 1 96 ? -8.718 6.660 17.175 1.00 93.31 96 GLY A O 1
ATOM 736 N N . ARG A 1 97 ? -8.057 5.774 19.129 1.00 95.44 97 ARG A N 1
ATOM 737 C CA . ARG A 1 97 ? -6.724 5.379 18.662 1.00 95.44 97 ARG A CA 1
ATOM 738 C C . ARG A 1 97 ? -6.714 3.950 18.130 1.00 95.44 97 ARG A C 1
ATOM 740 O O . ARG A 1 97 ? -7.121 3.031 18.837 1.00 95.44 97 ARG A O 1
ATOM 747 N N . HIS A 1 98 ? -6.171 3.777 16.931 1.00 95.00 98 HIS A N 1
ATOM 748 C CA . HIS A 1 98 ? -6.045 2.498 16.234 1.00 95.00 98 HIS A CA 1
ATOM 749 C C . HIS A 1 98 ? -4.594 2.285 15.810 1.00 95.00 98 HIS A C 1
ATOM 751 O O . HIS A 1 98 ? -3.955 3.213 15.308 1.00 95.00 98 HIS A O 1
ATOM 757 N N . ASP A 1 99 ? -4.073 1.072 15.991 1.00 96.81 99 ASP A N 1
ATOM 758 C CA . ASP A 1 99 ? -2.756 0.721 15.464 1.00 96.81 99 ASP A CA 1
ATOM 759 C C . ASP A 1 99 ? -2.924 0.136 14.065 1.00 96.81 99 ASP A C 1
ATOM 761 O O . ASP A 1 99 ? -3.524 -0.927 13.881 1.00 96.81 99 ASP A O 1
ATOM 765 N N . ILE A 1 100 ? -2.380 0.846 13.084 1.00 96.75 100 ILE A N 1
ATOM 766 C CA . ILE A 1 100 ? -2.376 0.465 11.680 1.00 96.75 100 ILE A CA 1
ATOM 767 C C . ILE A 1 100 ? -1.029 -0.169 11.362 1.00 96.75 100 ILE A C 1
ATOM 769 O O . ILE A 1 100 ? 0.024 0.444 11.553 1.00 96.75 100 ILE A O 1
ATOM 773 N N . THR A 1 101 ? -1.061 -1.396 10.856 1.00 96.38 101 THR A N 1
ATOM 774 C CA . THR A 1 101 ? 0.121 -2.124 10.399 1.00 96.38 101 THR A CA 1
ATOM 775 C C . THR A 1 101 ? 0.133 -2.178 8.881 1.00 96.38 101 THR A C 1
ATOM 777 O O . THR A 1 101 ? -0.794 -2.696 8.262 1.00 96.38 101 THR A O 1
ATOM 780 N N . VAL A 1 102 ? 1.214 -1.684 8.287 1.00 95.62 102 VAL A N 1
ATOM 781 C CA . VAL A 1 102 ? 1.531 -1.846 6.868 1.00 95.62 102 VAL A CA 1
ATOM 782 C C . VAL A 1 102 ? 2.524 -2.988 6.733 1.00 95.62 102 VAL A C 1
ATOM 784 O O . VAL A 1 102 ? 3.576 -2.979 7.373 1.00 95.62 102 VAL A O 1
ATOM 787 N N . SER A 1 103 ? 2.197 -3.958 5.890 1.00 94.44 103 SER A N 1
ATOM 788 C CA . SER A 1 103 ? 3.070 -5.064 5.509 1.00 94.44 103 SER A CA 1
ATOM 789 C C . SER A 1 103 ? 3.440 -4.928 4.040 1.00 94.44 103 SER A C 1
ATOM 791 O O . SER A 1 103 ? 2.552 -4.804 3.200 1.00 94.44 103 SER A O 1
ATOM 793 N N . VAL A 1 104 ? 4.731 -4.970 3.723 1.00 92.19 104 VAL A N 1
ATOM 794 C CA . VAL A 1 104 ? 5.239 -4.988 2.346 1.00 92.19 104 VAL A CA 1
ATOM 795 C C . VAL A 1 104 ? 5.999 -6.283 2.106 1.00 92.19 104 VAL A C 1
ATOM 797 O O . VAL A 1 104 ? 6.797 -6.701 2.948 1.00 92.19 104 VAL A O 1
ATOM 800 N N . THR A 1 105 ? 5.754 -6.926 0.971 1.00 92.19 105 THR A N 1
ATOM 801 C CA . THR A 1 105 ? 6.482 -8.127 0.545 1.00 92.19 105 THR A CA 1
ATOM 802 C C . THR A 1 105 ? 7.417 -7.759 -0.590 1.00 92.19 105 THR A C 1
ATOM 804 O O . THR A 1 105 ? 7.024 -7.028 -1.495 1.00 92.19 105 THR A O 1
ATOM 807 N N . THR A 1 106 ? 8.652 -8.241 -0.536 1.00 89.81 106 THR A N 1
ATOM 808 C CA . THR A 1 106 ? 9.686 -7.986 -1.540 1.00 89.81 106 THR A CA 1
ATOM 809 C C . THR A 1 106 ? 9.758 -9.105 -2.574 1.00 89.81 106 THR A C 1
ATOM 811 O O . THR A 1 106 ? 9.245 -10.204 -2.358 1.00 89.81 106 THR A O 1
ATOM 814 N N . ASP A 1 107 ? 10.377 -8.832 -3.718 1.00 88.19 107 ASP A N 1
ATOM 815 C CA . ASP A 1 107 ? 10.580 -9.794 -4.812 1.00 88.19 107 ASP A CA 1
ATOM 816 C C . ASP A 1 107 ? 11.380 -11.047 -4.404 1.00 88.19 107 ASP A C 1
ATOM 818 O O . ASP A 1 107 ? 11.156 -12.136 -4.931 1.00 88.19 107 ASP A O 1
ATOM 822 N N . ASP A 1 108 ? 12.246 -10.928 -3.400 1.00 89.94 108 ASP A N 1
ATOM 823 C CA . ASP A 1 108 ? 12.988 -12.034 -2.796 1.00 89.94 108 ASP A CA 1
ATOM 824 C C . ASP A 1 108 ? 12.204 -12.805 -1.714 1.00 89.94 108 ASP A C 1
ATOM 826 O O . ASP A 1 108 ? 12.752 -13.691 -1.050 1.00 89.94 108 ASP A O 1
ATOM 830 N N . GLY A 1 109 ? 10.918 -12.486 -1.539 1.00 89.94 109 GLY A N 1
ATOM 831 C CA . GLY A 1 109 ? 9.978 -13.194 -0.672 1.00 89.94 109 GLY A CA 1
ATOM 832 C C . GLY A 1 109 ? 10.018 -12.790 0.802 1.00 89.94 109 GLY A C 1
ATOM 833 O O . GLY A 1 109 ? 9.336 -13.417 1.618 1.00 89.94 109 GLY A O 1
ATOM 834 N N . ARG A 1 110 ? 10.789 -11.765 1.189 1.00 90.56 110 ARG A N 1
ATOM 835 C CA . ARG A 1 110 ? 10.761 -11.243 2.567 1.00 90.56 110 ARG A CA 1
ATOM 836 C C . ARG A 1 110 ? 9.531 -10.372 2.776 1.00 90.56 110 ARG A C 1
ATOM 838 O O . ARG A 1 110 ? 9.025 -9.747 1.855 1.00 90.56 110 ARG A O 1
ATOM 845 N N . THR A 1 111 ? 9.051 -10.323 4.014 1.00 92.06 111 THR A N 1
ATOM 846 C CA . THR A 1 111 ? 7.976 -9.410 4.414 1.00 92.06 111 THR A CA 1
ATOM 847 C C . THR A 1 111 ? 8.478 -8.503 5.524 1.00 92.06 111 THR A C 1
ATOM 849 O O . THR A 1 111 ? 9.039 -8.977 6.513 1.00 92.06 111 THR A O 1
ATOM 852 N N . PHE A 1 112 ? 8.275 -7.203 5.349 1.00 88.69 112 PHE A N 1
ATOM 853 C CA . PHE A 1 112 ? 8.581 -6.173 6.331 1.00 88.69 112 PHE A CA 1
ATOM 854 C C . PHE A 1 112 ? 7.285 -5.549 6.819 1.00 88.69 112 PHE A C 1
ATOM 856 O O . PHE A 1 112 ? 6.356 -5.349 6.041 1.00 88.69 112 PHE A O 1
ATOM 863 N N . THR A 1 113 ? 7.231 -5.226 8.105 1.00 90.38 113 THR A N 1
ATOM 864 C CA . THR A 1 113 ? 6.047 -4.639 8.729 1.00 90.38 113 THR A CA 1
ATOM 865 C C . THR A 1 113 ? 6.416 -3.372 9.479 1.00 90.38 113 THR A C 1
ATOM 867 O O . THR A 1 113 ? 7.404 -3.359 10.217 1.00 90.38 113 THR A O 1
ATOM 870 N N . ALA A 1 114 ? 5.595 -2.339 9.351 1.00 90.38 114 ALA A N 1
ATOM 871 C CA . ALA A 1 114 ? 5.665 -1.132 10.159 1.00 90.38 114 ALA A CA 1
ATOM 872 C C . ALA A 1 114 ? 4.291 -0.856 10.765 1.00 90.38 114 ALA A C 1
ATOM 874 O O . ALA A 1 114 ? 3.278 -0.973 10.081 1.00 90.38 114 ALA A O 1
ATOM 875 N N . THR A 1 115 ? 4.265 -0.475 12.039 1.00 93.44 115 THR A N 1
ATOM 876 C CA . THR A 1 115 ? 3.029 -0.127 12.743 1.00 93.44 115 THR A CA 1
ATOM 877 C C . THR A 1 115 ? 3.080 1.330 13.168 1.00 93.44 115 THR A C 1
ATOM 879 O O . THR A 1 115 ? 4.085 1.777 13.725 1.00 93.44 115 THR A O 1
ATOM 882 N N . CYS A 1 116 ? 1.995 2.061 12.935 1.00 91.88 116 CYS A N 1
ATOM 883 C CA . CYS A 1 116 ? 1.787 3.402 13.461 1.00 91.88 116 CYS A CA 1
ATOM 884 C C . CYS A 1 116 ? 0.450 3.477 14.200 1.00 91.88 116 CYS A C 1
ATOM 886 O O . CYS A 1 116 ? -0.511 2.804 13.839 1.00 91.88 116 CYS A O 1
ATOM 888 N N . THR A 1 117 ? 0.385 4.308 15.237 1.00 95.31 117 THR A N 1
ATOM 889 C CA . THR A 1 117 ? -0.886 4.605 15.899 1.00 95.31 117 THR A CA 1
ATOM 890 C C . THR A 1 117 ? -1.502 5.843 15.263 1.00 95.31 117 THR A C 1
ATOM 892 O O . THR A 1 117 ? -0.885 6.909 15.274 1.00 95.31 117 THR A O 1
ATOM 895 N N . MET A 1 118 ? -2.724 5.711 14.762 1.00 93.38 118 MET A N 1
ATOM 896 C CA . MET A 1 118 ? -3.544 6.805 14.247 1.00 93.38 118 MET A CA 1
ATOM 897 C C . MET A 1 118 ? -4.656 7.146 15.239 1.00 93.38 118 MET A C 1
ATOM 899 O O . MET A 1 118 ? -5.122 6.272 15.966 1.00 93.38 118 MET A O 1
ATOM 903 N N . ASP A 1 119 ? -5.052 8.416 15.295 1.00 93.19 119 ASP A N 1
ATOM 904 C CA . ASP A 1 119 ? -6.127 8.907 16.160 1.00 93.19 119 ASP A CA 1
ATOM 905 C C . ASP A 1 119 ? -7.279 9.443 15.298 1.00 93.19 119 ASP A C 1
ATOM 907 O O . ASP A 1 119 ? -7.093 10.385 14.529 1.00 93.19 119 ASP A O 1
ATOM 911 N N . PHE A 1 120 ? -8.444 8.812 15.426 1.00 89.19 120 PHE A N 1
ATOM 912 C CA . PHE A 1 120 ? -9.694 9.092 14.722 1.00 89.19 120 PHE A CA 1
ATOM 913 C C . PHE A 1 120 ? -10.755 9.647 15.689 1.00 89.19 120 PHE A C 1
ATOM 915 O O . PHE A 1 120 ? -11.928 9.297 15.607 1.00 89.19 120 PHE A O 1
ATOM 922 N N . SER A 1 121 ? -10.344 10.446 16.677 1.00 85.81 121 SER A N 1
ATOM 923 C CA . SER A 1 121 ? -11.250 11.016 17.689 1.00 85.81 121 SER A CA 1
ATOM 924 C C . SER A 1 121 ? -12.058 12.244 17.226 1.00 85.81 121 SER A C 1
ATOM 926 O O . SER A 1 121 ? -12.784 12.805 18.049 1.00 85.81 121 SER A O 1
ATOM 928 N N . GLU A 1 122 ? -11.917 12.690 15.972 1.00 64.44 122 GLU A N 1
ATOM 929 C CA . GLU A 1 122 ? -12.646 13.848 15.410 1.00 64.44 122 GLU A CA 1
ATOM 930 C C . GLU A 1 122 ? -13.982 13.475 14.755 1.00 64.44 122 GLU A C 1
ATOM 932 O O . GLU A 1 122 ? -14.017 12.498 13.972 1.00 64.44 122 GLU A O 1
#

Foldseek 3Di:
DDDQPWPKDFDWDPLFWFAKWKFWQAQQEPVHGHGRTPQQQKKKKWFACQCCVVVVVPDPCSRDIDIDRRVPDGSSRRHRTRMITIDGNDGGPDFFKIKMKMWTAGPVGDIDIDIDIDGRND

Secondary structure (DSSP, 8-state):
----------S--SSPEEEEEEEESS--SSSS-TTSB-GGGEEEEEEESHHHHHTTT--GGGGS-EEEEGGG--HHHHTTEEEEEEEESS--SS-SEEEEEEEEEETTS-EEEEEEEEE---

Sequence (122 aa):
MTFYNGVGGDGASYPDYTSVSITCNSNYDEEHPAGTPLNDIIICEYCSSYLYVIGGYADESLLDVKTKPLLEVTADDLAMLGRLNFFFTQNPDTPGRHDITVSVTTDDGRTFTATCTMDFSE

Radius of gyration: 15.31 Å; chains: 1; bounding box: 34×35×43 Å